Protein AF-A0A423T5A4-F1 (afdb_monomer)

Organism: Penaeus vannamei (NCBI:txid6689)

Radius of gyration: 17.04 Å; Cα contacts (8 Å, |Δi|>4): 115; chains: 1; bounding box: 32×29×56 Å

Structure (mmCIF, N/CA/C/O backbone):
data_AF-A0A423T5A4-F1
#
_entry.id   AF-A0A423T5A4-F1
#
loop_
_atom_site.group_PDB
_atom_site.id
_atom_site.type_symbol
_atom_site.label_atom_id
_atom_site.label_alt_id
_atom_site.label_comp_id
_atom_site.label_asym_id
_atom_site.label_entity_id
_atom_site.label_seq_id
_atom_site.pdbx_PDB_ins_code
_atom_site.Cartn_x
_atom_site.Cartn_y
_atom_site.Cartn_z
_atom_site.occupancy
_atom_site.B_iso_or_equiv
_atom_site.auth_seq_id
_atom_site.auth_comp_id
_atom_site.auth_asym_id
_atom_site.auth_atom_id
_atom_site.pdbx_PDB_model_num
ATOM 1 N N . MET A 1 1 ? 6.889 -15.911 0.772 1.00 72.31 1 MET A N 1
ATOM 2 C CA . MET A 1 1 ? 6.691 -14.448 0.777 1.00 72.31 1 MET A CA 1
ATOM 3 C C . MET A 1 1 ? 6.769 -13.977 2.218 1.00 72.31 1 MET A C 1
ATOM 5 O O . MET A 1 1 ? 6.097 -14.588 3.042 1.00 72.31 1 MET A O 1
ATOM 9 N N . PRO A 1 2 ? 7.625 -13.000 2.555 1.00 83.69 2 PRO A N 1
ATOM 10 C CA . PRO A 1 2 ? 7.649 -12.434 3.900 1.00 83.69 2 PRO A CA 1
ATOM 11 C C . PRO A 1 2 ? 6.360 -11.646 4.159 1.00 83.69 2 PRO A C 1
ATOM 13 O O . PRO A 1 2 ? 5.903 -10.910 3.289 1.00 83.69 2 PRO A O 1
ATOM 16 N N . VAL A 1 3 ? 5.786 -11.807 5.351 1.00 88.25 3 VAL A N 1
ATOM 17 C CA . VAL A 1 3 ? 4.628 -11.029 5.808 1.00 88.25 3 VAL A CA 1
ATOM 18 C C . VAL A 1 3 ? 5.130 -9.988 6.796 1.00 88.25 3 VAL A C 1
ATOM 20 O O . VAL A 1 3 ? 5.772 -10.331 7.789 1.00 88.25 3 VAL A O 1
ATOM 23 N N . TYR A 1 4 ? 4.837 -8.722 6.523 1.00 89.31 4 TYR A N 1
ATOM 24 C CA . TYR A 1 4 ? 5.191 -7.609 7.397 1.00 89.31 4 TYR A CA 1
ATOM 25 C C . TYR A 1 4 ? 3.953 -7.115 8.137 1.00 89.31 4 TYR A C 1
ATOM 27 O O . TYR A 1 4 ? 2.860 -7.065 7.577 1.00 89.31 4 TYR A O 1
ATOM 35 N N . LYS A 1 5 ? 4.126 -6.740 9.407 1.00 89.62 5 LYS A N 1
ATOM 36 C CA . LYS A 1 5 ? 3.071 -6.129 10.216 1.00 89.62 5 LYS A CA 1
ATOM 37 C C . LYS A 1 5 ? 3.419 -4.671 10.475 1.00 89.62 5 LYS A C 1
ATOM 39 O O . LYS A 1 5 ? 4.461 -4.383 11.059 1.00 89.62 5 LYS A O 1
ATOM 44 N N . VAL A 1 6 ? 2.525 -3.771 10.083 1.00 87.12 6 VAL A N 1
ATOM 45 C CA . VAL A 1 6 ? 2.617 -2.349 10.422 1.00 87.12 6 VAL A CA 1
ATOM 46 C C . VAL A 1 6 ? 2.032 -2.145 11.819 1.00 87.12 6 VAL A C 1
ATOM 48 O O . VAL A 1 6 ? 0.950 -2.644 12.130 1.00 87.12 6 VAL A O 1
ATOM 51 N N . ALA A 1 7 ? 2.767 -1.445 12.679 1.00 87.19 7 ALA A N 1
ATOM 52 C CA . ALA A 1 7 ? 2.330 -1.082 14.019 1.00 87.19 7 ALA A CA 1
ATOM 53 C C . ALA A 1 7 ? 2.548 0.417 14.227 1.00 87.19 7 ALA A C 1
ATOM 55 O O . ALA A 1 7 ? 3.595 0.949 13.862 1.00 87.19 7 ALA 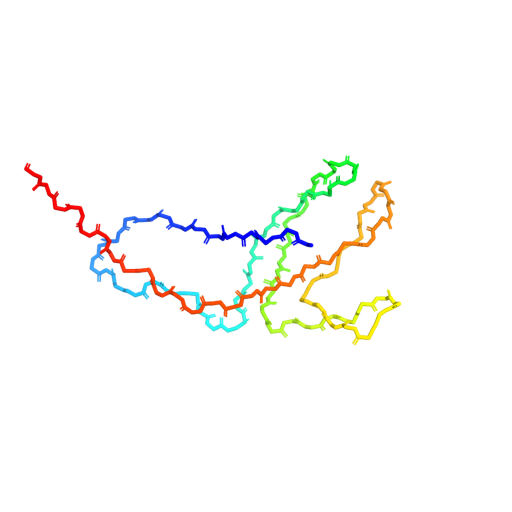A O 1
ATOM 56 N N . ILE A 1 8 ? 1.559 1.081 14.817 1.00 86.31 8 ILE A N 1
ATOM 57 C CA . ILE A 1 8 ? 1.605 2.507 15.138 1.00 86.31 8 ILE A CA 1
ATOM 58 C C . ILE A 1 8 ? 1.535 2.643 16.655 1.00 86.31 8 ILE A C 1
ATOM 60 O O . ILE A 1 8 ? 0.826 1.894 17.328 1.00 86.31 8 ILE A O 1
ATOM 64 N N . LYS A 1 9 ? 2.287 3.602 17.190 1.00 88.06 9 LYS A N 1
ATOM 65 C CA . LYS A 1 9 ? 2.209 4.024 18.584 1.00 88.06 9 LYS A CA 1
ATOM 66 C C . LYS A 1 9 ? 2.006 5.532 18.600 1.00 88.06 9 LYS A C 1
ATOM 68 O O . LYS A 1 9 ? 2.828 6.258 18.051 1.00 88.06 9 LYS A O 1
ATOM 73 N N . ALA A 1 10 ? 0.927 5.979 19.225 1.00 85.88 10 ALA A N 1
ATOM 74 C CA . ALA A 1 10 ? 0.581 7.387 19.362 1.00 85.88 10 ALA A CA 1
ATOM 75 C C . ALA A 1 10 ? -0.009 7.646 20.756 1.00 85.88 10 ALA A C 1
ATOM 77 O O . ALA A 1 10 ? -0.450 6.713 21.430 1.00 85.88 10 ALA A O 1
ATOM 78 N N . GLN A 1 11 ? 0.021 8.904 21.191 1.00 89.69 11 GLN A N 1
ATOM 79 C CA . GLN A 1 11 ? -0.711 9.372 22.365 1.00 89.69 11 GLN A CA 1
ATOM 80 C C . GLN A 1 11 ? -2.026 9.989 21.893 1.00 89.69 11 GLN A C 1
ATOM 82 O O . GLN A 1 11 ? -2.036 10.748 20.927 1.00 89.69 11 GLN A O 1
ATOM 87 N N . PHE A 1 12 ? -3.120 9.636 22.561 1.00 86.62 12 PHE A N 1
ATOM 88 C CA . PHE A 1 12 ? -4.462 10.094 22.225 1.00 86.62 12 PHE A CA 1
ATOM 89 C C . PHE A 1 12 ? -5.031 10.889 23.398 1.00 86.62 12 PHE A C 1
ATOM 91 O O . PHE A 1 12 ? -4.984 10.420 24.533 1.00 86.62 12 PHE A O 1
ATOM 98 N N . GLU A 1 13 ? -5.603 12.058 23.124 1.00 91.88 13 GLU A N 1
ATOM 99 C CA . GLU A 1 13 ? -6.376 12.833 24.097 1.00 91.88 13 GLU A CA 1
ATOM 100 C C . GLU A 1 13 ? -7.847 12.774 23.696 1.00 91.88 13 GLU A C 1
ATOM 102 O O . GLU A 1 13 ? -8.241 13.328 22.674 1.00 91.88 13 GLU A O 1
ATOM 107 N N . ASN A 1 14 ? -8.655 12.047 24.472 1.00 87.69 14 ASN A N 1
ATOM 108 C CA . ASN A 1 14 ? -10.090 11.840 24.224 1.00 87.69 14 ASN A CA 1
ATOM 109 C C . ASN A 1 14 ? -10.448 11.223 22.854 1.00 87.69 14 ASN A C 1
ATOM 111 O O . ASN A 1 14 ? -11.612 11.239 22.464 1.00 87.69 14 ASN A O 1
ATOM 115 N N . VAL A 1 15 ? -9.477 10.641 22.140 1.00 87.31 15 VAL A N 1
ATOM 116 C CA . VAL A 1 15 ? -9.708 9.884 20.902 1.00 87.31 15 VAL A CA 1
ATOM 117 C C . VAL A 1 15 ? -9.698 8.391 21.214 1.00 87.31 15 VAL A C 1
ATOM 119 O O . VAL A 1 15 ? -8.790 7.869 21.867 1.00 87.31 15 VAL A O 1
ATOM 122 N N . THR A 1 16 ? -10.732 7.705 20.744 1.00 84.25 16 THR A N 1
ATOM 123 C CA . THR A 1 16 ? -10.889 6.248 20.817 1.00 84.25 16 THR A CA 1
ATOM 124 C C . THR A 1 16 ? -11.000 5.695 19.396 1.00 84.25 16 THR A C 1
ATOM 126 O O . THR A 1 16 ? -11.259 6.456 18.468 1.00 84.25 16 THR A O 1
ATOM 129 N N . ASP A 1 17 ? -10.721 4.401 19.225 1.00 81.50 17 ASP A N 1
ATOM 130 C CA . ASP A 1 17 ? -10.904 3.666 17.964 1.00 81.50 17 ASP A CA 1
ATOM 131 C C . ASP A 1 17 ? -10.190 4.263 16.740 1.00 81.50 17 ASP A C 1
ATOM 133 O O . ASP A 1 17 ? -10.795 4.573 15.717 1.00 81.50 17 ASP A O 1
ATOM 137 N N . LEU A 1 18 ? -8.856 4.376 16.816 1.00 84.75 18 LEU A N 1
ATOM 138 C CA . LEU A 1 18 ? -8.062 4.698 15.629 1.00 84.75 18 LEU A CA 1
ATOM 139 C C . LEU A 1 18 ? -8.096 3.521 14.640 1.00 84.75 18 LEU A C 1
ATOM 141 O O . LEU A 1 18 ? -7.581 2.434 14.933 1.00 84.75 18 LEU A O 1
ATOM 145 N N . GLU A 1 19 ? -8.632 3.784 13.453 1.00 84.00 19 GLU A N 1
ATOM 146 C CA . GLU A 1 19 ? -8.653 2.875 12.310 1.00 84.00 19 GLU A CA 1
ATOM 147 C C . GLU A 1 19 ? -8.240 3.586 11.014 1.00 84.00 19 GLU A C 1
ATOM 149 O O . GLU A 1 19 ? -8.273 4.813 10.913 1.00 84.00 19 GLU A O 1
ATOM 154 N N . ALA A 1 20 ? -7.804 2.805 10.023 1.00 80.94 20 ALA A N 1
ATOM 155 C CA . ALA A 1 20 ? -7.578 3.329 8.682 1.00 80.94 20 ALA A CA 1
ATOM 156 C C . ALA A 1 20 ? -8.939 3.565 7.997 1.00 80.94 20 ALA A C 1
ATOM 158 O O . ALA A 1 20 ? -9.806 2.691 8.080 1.00 80.94 20 ALA A O 1
ATOM 159 N N . PRO A 1 21 ? -9.148 4.714 7.333 1.00 79.31 21 PRO A N 1
ATOM 160 C CA . PRO A 1 21 ? -10.420 5.029 6.698 1.00 79.31 21 PRO A CA 1
ATOM 161 C C . PRO A 1 21 ? -10.624 4.181 5.435 1.00 79.31 21 PRO A C 1
ATOM 163 O O . PRO A 1 21 ? -10.034 4.460 4.396 1.00 79.31 21 PRO A O 1
ATOM 166 N N . GLY A 1 22 ? -11.494 3.173 5.526 1.00 80.62 22 GLY A N 1
ATOM 167 C CA . GLY A 1 22 ? -11.944 2.376 4.379 1.00 80.62 22 GLY A CA 1
ATOM 168 C C . GLY A 1 22 ? -10.858 1.528 3.701 1.00 80.62 22 GLY A C 1
ATOM 169 O O . GLY A 1 22 ? -9.730 1.410 4.177 1.00 80.62 22 GLY A O 1
ATOM 170 N N . GLU A 1 23 ? -11.232 0.900 2.583 1.00 77.56 23 GLU A N 1
ATOM 171 C CA . GLU A 1 23 ? -10.343 0.066 1.750 1.00 77.56 23 GLU A CA 1
ATOM 172 C C . GLU A 1 23 ? -9.533 0.905 0.737 1.00 77.56 23 GLU A C 1
ATOM 174 O O . GLU A 1 23 ? -8.477 0.473 0.265 1.00 77.56 23 GLU A O 1
ATOM 179 N N . ASP A 1 24 ? -9.960 2.155 0.524 1.00 83.88 24 ASP A N 1
ATOM 180 C CA . ASP A 1 24 ? -9.334 3.162 -0.346 1.00 83.88 24 ASP A CA 1
ATOM 181 C C . ASP A 1 24 ? -8.122 3.853 0.306 1.00 83.88 24 ASP A C 1
ATOM 183 O O . ASP A 1 24 ? -7.523 4.770 -0.263 1.00 83.88 24 ASP A O 1
ATOM 187 N N . PHE A 1 25 ? -7.767 3.468 1.536 1.00 87.69 25 PHE A N 1
ATOM 188 C CA . PHE A 1 25 ? -6.662 4.094 2.247 1.00 87.69 25 PHE A CA 1
ATOM 189 C C . PHE A 1 2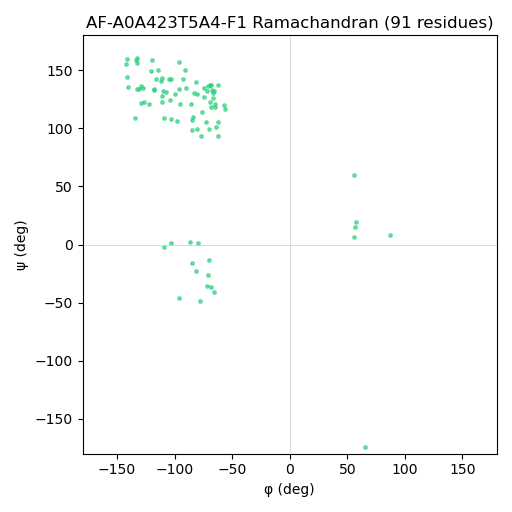5 ? -5.329 3.824 1.545 1.00 87.69 25 PHE A C 1
A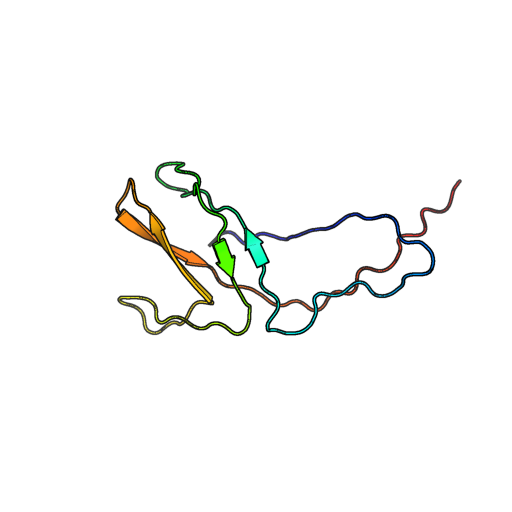TOM 191 O O . PHE A 1 25 ? -4.880 2.683 1.422 1.00 87.69 25 PHE A O 1
ATOM 198 N N . GLN A 1 26 ? -4.661 4.907 1.152 1.00 89.25 26 GLN A N 1
ATOM 199 C CA . GLN A 1 26 ? -3.373 4.849 0.477 1.00 89.25 26 GLN A CA 1
ATOM 200 C C . GLN A 1 26 ? -2.234 4.740 1.493 1.00 89.25 26 GLN A C 1
ATOM 202 O O . GLN A 1 26 ? -1.860 5.707 2.165 1.00 89.25 26 GLN A O 1
ATOM 207 N N . TYR A 1 27 ? -1.630 3.561 1.580 1.00 90.00 27 TYR A N 1
ATOM 208 C CA . TYR A 1 27 ? -0.440 3.329 2.385 1.00 90.00 27 TYR A CA 1
ATOM 209 C C . TYR A 1 27 ? 0.797 3.895 1.682 1.00 90.00 27 TYR A C 1
ATOM 211 O O . TYR A 1 27 ? 1.236 3.396 0.646 1.00 90.00 27 TYR A O 1
ATOM 219 N N . CYS A 1 28 ? 1.396 4.923 2.282 1.00 91.75 28 CYS A N 1
ATOM 220 C CA . CYS A 1 28 ? 2.643 5.528 1.818 1.00 91.75 28 CYS A CA 1
ATOM 221 C C . CYS A 1 28 ? 3.850 4.742 2.339 1.00 91.75 28 CYS A C 1
ATOM 223 O O . CYS A 1 28 ? 4.171 4.805 3.529 1.00 91.75 28 CYS A O 1
ATOM 225 N N . ILE A 1 29 ? 4.562 4.040 1.461 1.00 91.38 29 ILE A N 1
ATOM 226 C CA . ILE A 1 29 ? 5.697 3.194 1.847 1.00 91.38 29 ILE A CA 1
ATOM 227 C C . ILE A 1 29 ? 6.922 3.425 0.962 1.00 91.38 29 ILE A C 1
ATOM 229 O O . ILE A 1 29 ? 6.838 3.866 -0.186 1.00 91.38 29 ILE A O 1
ATOM 233 N N . LYS A 1 30 ? 8.093 3.104 1.515 1.00 91.56 30 LYS A N 1
ATOM 234 C CA . LYS A 1 30 ? 9.339 2.949 0.761 1.00 91.56 30 LYS A CA 1
ATOM 235 C C . LYS A 1 30 ? 9.736 1.485 0.769 1.00 91.56 30 LYS A C 1
ATOM 237 O O . LYS A 1 30 ? 9.835 0.871 1.827 1.00 91.56 30 LYS A O 1
ATOM 242 N N . THR A 1 31 ? 9.986 0.940 -0.412 1.00 89.81 31 THR A N 1
ATOM 243 C CA . THR A 1 31 ? 10.336 -0.469 -0.591 1.00 89.81 31 THR A CA 1
ATOM 244 C C . THR A 1 31 ? 11.825 -0.642 -0.841 1.00 89.81 31 THR A C 1
ATOM 246 O O . THR A 1 31 ? 12.433 0.142 -1.575 1.00 89.81 31 THR A O 1
ATOM 249 N N . GLN A 1 32 ? 12.391 -1.710 -0.286 1.00 90.44 32 GLN A N 1
ATOM 250 C CA . GLN A 1 32 ? 13.741 -2.177 -0.580 1.00 90.44 32 GLN A CA 1
ATOM 251 C C . GLN A 1 32 ? 13.668 -3.488 -1.365 1.00 90.44 32 GLN A C 1
ATOM 253 O O . GLN A 1 32 ? 12.950 -4.412 -0.979 1.00 90.44 32 GLN A O 1
ATOM 258 N N . CYS A 1 33 ? 14.419 -3.587 -2.462 1.00 90.75 33 CYS A N 1
ATOM 259 C CA . CYS A 1 33 ? 14.514 -4.832 -3.214 1.00 90.75 33 CYS A CA 1
ATOM 260 C C . CYS A 1 33 ? 15.394 -5.845 -2.469 1.00 90.75 33 CYS A C 1
ATOM 262 O O . CYS A 1 33 ? 16.551 -5.564 -2.173 1.00 90.75 33 CYS A O 1
ATOM 264 N N . ASN A 1 34 ? 14.887 -7.057 -2.238 1.00 86.88 34 ASN A N 1
ATOM 265 C CA . ASN A 1 34 ? 15.605 -8.102 -1.494 1.00 86.88 34 ASN A CA 1
ATOM 266 C C . ASN A 1 34 ? 16.822 -8.687 -2.248 1.00 86.88 34 ASN A C 1
ATOM 268 O O . ASN A 1 34 ? 17.615 -9.431 -1.688 1.00 86.88 34 ASN A O 1
ATOM 272 N N . THR A 1 35 ? 16.955 -8.420 -3.550 1.00 89.00 35 THR A N 1
ATOM 273 C CA . THR A 1 35 ? 18.036 -8.993 -4.374 1.00 89.00 35 THR A CA 1
ATOM 274 C C . THR A 1 35 ? 19.221 -8.051 -4.517 1.00 89.00 35 THR A C 1
ATOM 276 O O . THR A 1 35 ? 20.358 -8.477 -4.362 1.00 89.00 35 THR A O 1
ATOM 279 N N . CYS A 1 36 ? 18.970 -6.777 -4.813 1.00 90.81 36 CYS A N 1
ATOM 280 C CA . CYS A 1 36 ? 20.022 -5.785 -5.037 1.00 90.81 36 CYS A CA 1
ATOM 281 C C . CYS A 1 36 ? 20.134 -4.740 -3.919 1.00 90.81 36 CYS A C 1
ATOM 283 O O . CYS A 1 36 ? 20.993 -3.870 -4.001 1.00 90.81 36 CYS A O 1
ATOM 285 N N . ASN A 1 37 ? 19.271 -4.803 -2.897 1.00 90.38 37 ASN A N 1
ATOM 286 C CA . ASN A 1 37 ? 19.191 -3.838 -1.795 1.00 90.38 37 ASN A CA 1
ATOM 287 C C . ASN A 1 37 ? 18.942 -2.383 -2.221 1.00 90.38 37 ASN A C 1
ATOM 289 O O . ASN A 1 37 ? 19.154 -1.463 -1.437 1.00 90.38 37 ASN A O 1
ATOM 293 N N . GLU A 1 38 ? 18.439 -2.165 -3.438 1.00 90.19 38 GLU A N 1
ATOM 294 C CA . GLU A 1 38 ? 18.030 -0.839 -3.889 1.00 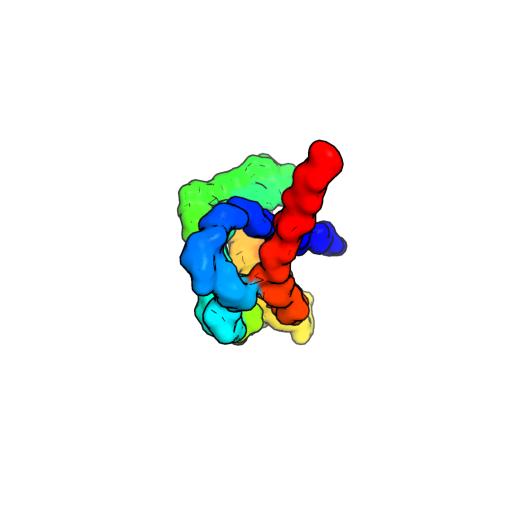90.19 38 GLU A CA 1
ATOM 295 C C . GLU A 1 38 ? 16.779 -0.397 -3.118 1.00 90.19 38 GLU A C 1
ATOM 297 O O . GLU A 1 38 ? 15.751 -1.083 -3.127 1.00 90.19 38 GLU A O 1
ATOM 302 N N . VAL A 1 39 ? 16.875 0.753 -2.450 1.00 90.06 39 VAL A N 1
ATOM 303 C CA . VAL A 1 39 ? 15.743 1.423 -1.808 1.00 90.06 39 VAL A CA 1
ATOM 304 C C . VAL A 1 39 ? 15.110 2.369 -2.815 1.00 90.06 39 VAL A C 1
ATOM 306 O O . VAL A 1 39 ? 15.797 3.119 -3.504 1.00 90.06 39 VAL A O 1
ATOM 309 N N . SER A 1 40 ? 13.785 2.351 -2.895 1.00 85.88 40 SER A N 1
ATOM 310 C CA . SER A 1 40 ? 13.057 3.239 -3.798 1.00 85.88 40 SER A CA 1
ATOM 311 C C . SER A 1 40 ? 13.207 4.703 -3.379 1.00 85.88 40 SER A C 1
ATOM 313 O O . SER A 1 40 ? 12.913 5.067 -2.241 1.00 85.88 40 SER A O 1
ATOM 315 N N . GLU A 1 41 ? 13.646 5.550 -4.312 1.00 86.44 41 GLU A N 1
ATOM 316 C CA . GLU A 1 41 ? 13.839 6.990 -4.079 1.00 86.44 41 GLU A CA 1
ATOM 317 C C . GLU A 1 41 ? 12.511 7.707 -3.807 1.00 86.44 41 GLU A C 1
ATOM 319 O O . GLU A 1 41 ? 12.415 8.569 -2.932 1.00 86.44 41 GLU A O 1
ATOM 324 N N . LYS A 1 42 ? 11.474 7.332 -4.565 1.00 88.50 42 LYS A N 1
ATOM 32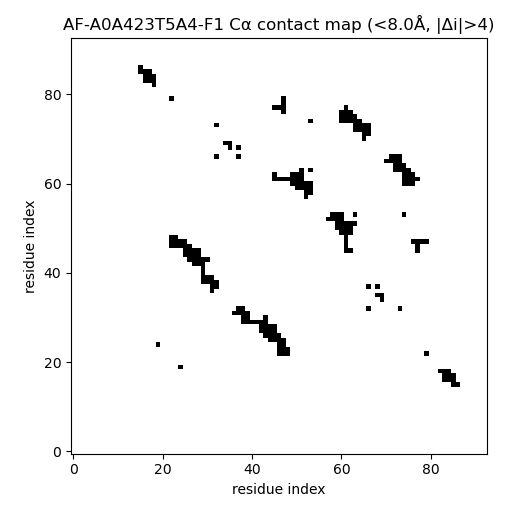5 C CA . LYS A 1 42 ? 10.136 7.914 -4.479 1.00 88.50 42 LYS A CA 1
ATOM 326 C C . LYS A 1 42 ? 9.263 7.112 -3.522 1.00 88.50 42 LYS A C 1
ATOM 328 O O . LYS A 1 42 ? 9.330 5.882 -3.490 1.00 88.50 42 LYS A O 1
ATOM 333 N N . TRP A 1 43 ? 8.429 7.836 -2.781 1.00 90.88 43 TRP A N 1
ATOM 334 C CA . TRP A 1 43 ? 7.334 7.245 -2.026 1.00 90.88 43 TRP A CA 1
ATOM 335 C C . TRP A 1 43 ? 6.361 6.571 -2.982 1.00 90.88 43 TRP A C 1
ATOM 337 O O . TRP A 1 43 ? 6.064 7.094 -4.057 1.00 90.88 43 TRP A O 1
ATOM 347 N N . GLN A 1 44 ? 5.919 5.393 -2.580 1.00 90.56 44 GLN A N 1
ATOM 348 C CA . GLN A 1 44 ? 4.947 4.592 -3.294 1.00 90.56 44 GLN A CA 1
ATOM 349 C C . GLN A 1 44 ? 3.664 4.559 -2.478 1.00 90.56 44 GLN A C 1
ATOM 351 O O . GLN A 1 44 ? 3.714 4.484 -1.250 1.00 90.56 44 GLN A O 1
ATOM 356 N N . TYR A 1 45 ? 2.543 4.630 -3.178 1.00 91.44 45 TYR A N 1
ATOM 357 C CA . TYR A 1 45 ? 1.213 4.533 -2.606 1.00 91.44 45 TYR A CA 1
ATOM 358 C C . TYR A 1 45 ? 0.654 3.177 -3.007 1.00 91.44 45 TYR A C 1
ATOM 360 O O . TYR A 1 45 ? 0.770 2.797 -4.171 1.00 91.44 45 TYR A O 1
ATOM 368 N N . VAL A 1 46 ? 0.115 2.448 -2.037 1.00 91.25 46 VAL A N 1
ATOM 369 C CA . VAL A 1 46 ? -0.595 1.192 -2.276 1.00 91.25 46 VAL A CA 1
ATOM 370 C C . VAL A 1 46 ? -1.924 1.234 -1.543 1.00 91.25 46 VAL A C 1
ATOM 372 O O . VAL A 1 46 ? -1.962 1.610 -0.372 1.00 91.25 46 VAL A O 1
ATOM 375 N N . SER A 1 47 ? -2.992 0.845 -2.225 1.00 90.50 47 SER A N 1
ATOM 376 C CA . SER A 1 47 ? -4.350 0.799 -1.674 1.00 90.50 47 SER A CA 1
ATOM 377 C C . SER A 1 47 ? -4.828 -0.652 -1.612 1.00 90.50 47 SER A C 1
ATOM 379 O O . SER A 1 47 ? -4.398 -1.475 -2.419 1.00 90.50 47 SER A O 1
ATOM 381 N N . GLY A 1 48 ? -5.701 -0.981 -0.656 1.00 87.12 48 GLY A N 1
ATOM 382 C CA . GLY A 1 48 ? -6.258 -2.336 -0.535 1.00 87.12 48 GLY A CA 1
ATOM 383 C C . GLY A 1 48 ? -7.249 -2.692 -1.648 1.00 87.12 48 GLY A C 1
ATOM 384 O O . GLY A 1 48 ? -7.379 -3.866 -1.989 1.00 87.12 48 GLY A O 1
ATOM 385 N N . ASP A 1 49 ? -7.899 -1.683 -2.229 1.00 88.31 49 ASP A N 1
ATOM 386 C CA . ASP A 1 49 ? -8.848 -1.830 -3.341 1.00 88.31 49 ASP A CA 1
ATOM 387 C C . ASP A 1 49 ? -8.167 -1.960 -4.720 1.00 88.31 49 ASP A C 1
ATOM 389 O O . ASP A 1 49 ? -8.715 -2.534 -5.659 1.00 88.31 49 ASP A O 1
ATOM 393 N N . GLU A 1 50 ? -6.927 -1.478 -4.861 1.00 87.62 50 GLU A N 1
ATOM 394 C CA . GLU A 1 50 ? -6.210 -1.556 -6.136 1.00 87.62 50 GLU A CA 1
ATOM 395 C C . GLU A 1 50 ? -5.922 -3.015 -6.502 1.00 87.62 50 GLU A C 1
ATOM 397 O O . GLU A 1 50 ? -5.417 -3.776 -5.684 1.00 87.62 50 GLU A O 1
ATOM 402 N N . GLN A 1 51 ? -6.204 -3.415 -7.742 1.00 88.75 51 GLN A N 1
ATOM 403 C CA . GLN A 1 51 ? -5.858 -4.740 -8.254 1.00 88.75 51 GLN A CA 1
ATOM 404 C C . GLN A 1 51 ? -5.128 -4.615 -9.586 1.00 88.75 51 GLN A C 1
ATOM 406 O O . GLN A 1 51 ? -5.641 -4.067 -10.559 1.00 88.75 51 GLN A O 1
ATOM 411 N N . VAL A 1 52 ? -3.917 -5.157 -9.626 1.00 89.56 52 VAL A N 1
ATOM 412 C CA . VAL A 1 52 ? -3.043 -5.185 -10.796 1.00 89.56 52 VAL A CA 1
ATOM 413 C C . VAL A 1 52 ? -2.790 -6.634 -11.189 1.00 89.56 52 VAL A C 1
ATOM 415 O O . VAL A 1 52 ? -2.479 -7.483 -10.351 1.00 89.56 52 VAL A O 1
ATOM 418 N N . GLU A 1 53 ? -2.911 -6.925 -12.480 1.00 88.69 53 GLU A N 1
ATOM 419 C CA . GLU A 1 53 ? -2.614 -8.246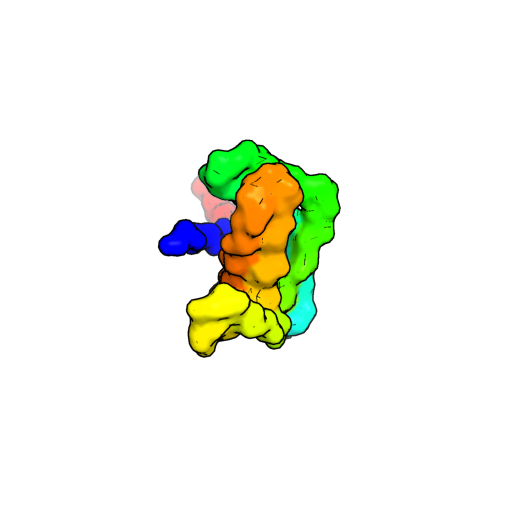 -13.026 1.00 88.69 53 GLU A CA 1
ATOM 420 C C . GLU A 1 53 ? -1.104 -8.511 -13.029 1.00 88.69 53 GLU A C 1
ATOM 422 O O . GLU A 1 53 ? -0.298 -7.690 -13.482 1.00 88.69 53 GLU A O 1
ATOM 427 N N . MET A 1 54 ? -0.700 -9.681 -12.531 1.00 85.75 54 MET A N 1
ATOM 428 C CA . MET A 1 54 ? 0.709 -10.061 -12.518 1.00 85.75 54 MET A CA 1
ATOM 429 C C . MET A 1 54 ? 1.151 -10.605 -13.887 1.00 85.75 54 MET A C 1
ATOM 431 O O . MET A 1 54 ? 0.554 -11.557 -14.396 1.00 85.75 54 MET A O 1
ATOM 435 N N . PRO A 1 55 ? 2.254 -10.103 -14.472 1.00 81.06 55 PRO A N 1
ATOM 436 C CA . PRO A 1 55 ? 2.762 -10.609 -15.738 1.00 81.06 55 PRO A CA 1
ATOM 437 C C . PRO A 1 55 ? 3.233 -12.061 -15.576 1.00 81.06 55 PRO A C 1
ATOM 439 O O . PRO A 1 55 ? 4.151 -12.352 -14.809 1.00 81.06 55 PRO A O 1
ATOM 442 N N . GLY A 1 56 ? 2.604 -12.977 -16.317 1.00 78.31 56 GLY A N 1
ATOM 443 C CA . GLY A 1 56 ? 2.956 -14.401 -16.330 1.00 78.31 56 GLY A CA 1
ATOM 444 C C . GLY A 1 56 ? 2.285 -15.257 -15.249 1.00 78.31 56 GLY A C 1
ATOM 445 O O . GLY A 1 56 ? 2.624 -16.433 -15.125 1.00 78.31 56 GLY A O 1
ATOM 446 N N . SER A 1 57 ? 1.329 -14.713 -14.489 1.00 78.50 57 SER A N 1
ATOM 447 C CA . SER A 1 57 ? 0.533 -15.464 -13.509 1.00 78.50 57 SER A CA 1
ATOM 448 C C . SER A 1 57 ? -0.961 -15.160 -13.659 1.00 78.50 57 SER A C 1
ATOM 450 O O . SER A 1 57 ? -1.340 -14.149 -14.233 1.00 78.50 57 SER A O 1
ATOM 452 N N . ARG A 1 58 ? -1.820 -16.044 -13.135 1.00 78.31 58 ARG A N 1
ATOM 453 C CA . ARG A 1 58 ? -3.283 -15.837 -13.060 1.00 78.31 58 ARG A CA 1
ATOM 454 C C . ARG A 1 58 ? -3.724 -15.078 -11.800 1.00 78.31 58 ARG A C 1
ATOM 456 O O . ARG A 1 58 ? -4.917 -14.958 -11.557 1.00 78.31 58 ARG A O 1
ATOM 463 N N . GLY A 1 59 ? -2.780 -14.651 -10.961 1.00 83.62 59 GLY A N 1
ATOM 464 C CA . GLY A 1 59 ? -3.078 -13.911 -9.735 1.00 83.62 59 GLY A CA 1
ATOM 465 C C . GLY A 1 59 ? -3.080 -12.399 -9.951 1.00 83.62 59 GLY A C 1
ATOM 466 O O . GLY A 1 59 ? -2.326 -11.882 -10.778 1.00 83.62 59 GLY A O 1
ATOM 467 N N . THR A 1 60 ? -3.886 -11.706 -9.156 1.00 88.31 60 THR A N 1
ATOM 468 C CA . THR A 1 60 ? -3.845 -10.253 -8.979 1.00 88.31 60 THR A CA 1
ATOM 469 C C . THR A 1 60 ? -3.019 -9.902 -7.740 1.00 88.31 60 THR A C 1
ATOM 471 O O . THR A 1 60 ? -2.807 -10.739 -6.861 1.00 88.31 60 THR A O 1
ATOM 474 N N . CYS A 1 61 ? -2.493 -8.684 -7.696 1.00 89.94 61 CYS A N 1
ATOM 475 C CA . CYS A 1 61 ? -1.818 -8.118 -6.530 1.00 89.94 61 CYS A CA 1
ATOM 476 C C . CYS A 1 61 ? -2.165 -6.636 -6.406 1.00 89.94 61 CYS A C 1
ATOM 478 O O . CYS A 1 61 ? -2.433 -5.997 -7.424 1.00 89.94 61 CYS A O 1
ATOM 480 N N . ASN A 1 62 ? -2.082 -6.063 -5.206 1.00 90.75 62 ASN A N 1
ATOM 481 C CA . ASN A 1 62 ? -2.345 -4.632 -5.042 1.00 90.75 62 ASN A CA 1
ATOM 482 C C . ASN A 1 62 ? -1.293 -3.736 -5.696 1.00 90.75 62 ASN A C 1
ATOM 484 O O . ASN A 1 62 ? -1.620 -2.691 -6.246 1.00 90.75 62 ASN A O 1
ATOM 488 N N . MET A 1 63 ? -0.021 -4.139 -5.663 1.00 89.88 63 MET A N 1
ATOM 489 C CA . MET A 1 63 ? 1.054 -3.332 -6.228 1.00 89.88 63 MET A CA 1
ATOM 490 C C . MET A 1 63 ? 2.101 -4.169 -6.951 1.00 89.88 63 MET A C 1
ATOM 492 O O . MET A 1 63 ? 2.609 -5.168 -6.436 1.00 89.88 63 MET A O 1
ATOM 496 N N . LEU A 1 64 ? 2.496 -3.678 -8.125 1.00 90.25 64 LEU A N 1
ATOM 497 C CA . LEU A 1 64 ? 3.576 -4.220 -8.932 1.00 90.25 64 LEU A CA 1
ATOM 498 C C . LEU A 1 64 ? 4.636 -3.141 -9.167 1.00 90.25 64 LEU A C 1
ATOM 500 O O . LEU A 1 64 ? 4.344 -2.098 -9.749 1.00 90.25 64 LEU A O 1
ATOM 504 N N . TYR A 1 65 ? 5.879 -3.391 -8.751 1.00 88.38 65 TYR A N 1
ATOM 505 C CA . TYR A 1 65 ? 6.985 -2.468 -9.003 1.00 88.38 65 TYR A CA 1
ATOM 506 C C . TYR A 1 65 ? 8.174 -3.173 -9.651 1.00 88.38 65 TYR A C 1
ATOM 508 O O . TYR A 1 65 ? 8.613 -4.248 -9.236 1.00 88.38 65 TYR A O 1
ATOM 516 N N . LYS A 1 66 ? 8.736 -2.537 -10.680 1.00 88.75 66 LYS A N 1
ATOM 517 C CA . LYS A 1 66 ? 9.952 -3.002 -11.344 1.00 88.75 66 LYS A CA 1
ATOM 518 C C . LYS A 1 66 ? 11.159 -2.290 -10.745 1.00 88.75 66 LYS A C 1
ATOM 520 O O . LYS A 1 66 ? 11.248 -1.066 -10.785 1.00 88.75 66 LYS A O 1
ATOM 525 N N . CYS A 1 67 ? 12.091 -3.059 -10.192 1.00 89.31 67 CYS A N 1
ATOM 526 C CA . CYS A 1 67 ? 13.353 -2.523 -9.692 1.00 89.31 67 CYS A CA 1
ATOM 527 C C . CYS A 1 67 ? 14.205 -2.004 -10.861 1.00 89.31 67 CYS A C 1
ATOM 529 O O . CYS A 1 67 ? 14.362 -2.701 -11.866 1.00 89.31 67 CYS A O 1
ATOM 531 N N . LYS A 1 68 ? 14.756 -0.790 -10.730 1.00 86.81 68 LYS A N 1
ATOM 532 C CA . LYS A 1 68 ? 15.548 -0.147 -11.789 1.00 86.81 68 LYS A CA 1
ATOM 533 C C . LYS A 1 68 ? 16.912 -0.813 -11.962 1.00 86.81 68 LYS A C 1
ATOM 535 O O . LYS A 1 68 ? 17.373 -0.943 -13.091 1.00 86.81 68 LYS A O 1
ATOM 540 N N . LEU A 1 69 ? 17.527 -1.267 -10.869 1.00 88.75 69 LEU A N 1
ATOM 541 C CA . LEU A 1 69 ? 18.865 -1.850 -10.901 1.00 88.75 69 LEU A CA 1
ATOM 542 C C . LEU A 1 69 ? 18.881 -3.294 -11.424 1.00 88.75 69 LEU A C 1
ATOM 544 O O . LEU A 1 69 ? 19.673 -3.623 -12.300 1.00 88.75 69 LEU A O 1
ATOM 548 N N . CYS A 1 70 ? 18.006 -4.170 -10.913 1.00 90.81 70 CYS A N 1
ATOM 549 C CA . CYS A 1 70 ? 18.012 -5.598 -11.275 1.00 90.81 70 CYS A CA 1
ATOM 550 C C . CYS A 1 70 ? 16.915 -6.013 -12.268 1.00 90.81 70 CYS A C 1
ATOM 552 O O . CYS A 1 70 ? 16.807 -7.195 -12.590 1.00 90.81 70 CYS A O 1
ATOM 554 N N . ASN A 1 71 ? 16.080 -5.076 -12.737 1.00 88.94 71 ASN A N 1
ATOM 555 C CA . ASN A 1 71 ? 14.936 -5.312 -13.633 1.00 88.94 71 ASN A CA 1
ATOM 556 C C . ASN A 1 71 ? 13.894 -6.330 -13.134 1.00 88.94 71 ASN A C 1
ATOM 558 O O . ASN A 1 71 ? 12.955 -6.656 -13.865 1.00 88.94 71 ASN A O 1
ATOM 562 N N . ARG A 1 72 ? 14.020 -6.812 -11.894 1.00 88.88 72 ARG A N 1
ATOM 563 C CA . ARG A 1 72 ? 13.083 -7.755 -11.293 1.00 88.88 72 ARG A CA 1
ATOM 564 C C . ARG A 1 72 ? 11.759 -7.063 -11.001 1.00 88.88 72 ARG A C 1
ATOM 566 O O . ARG A 1 72 ? 11.727 -5.946 -10.482 1.00 88.88 72 ARG A O 1
ATOM 573 N N . VAL A 1 73 ? 10.680 -7.764 -11.321 1.00 89.25 73 VAL A N 1
ATOM 574 C CA . VAL A 1 73 ? 9.321 -7.381 -10.957 1.00 89.25 73 VAL A CA 1
ATOM 575 C C . VAL A 1 73 ? 9.050 -7.911 -9.556 1.00 89.25 73 VAL A C 1
ATOM 577 O O . VAL A 1 73 ? 9.179 -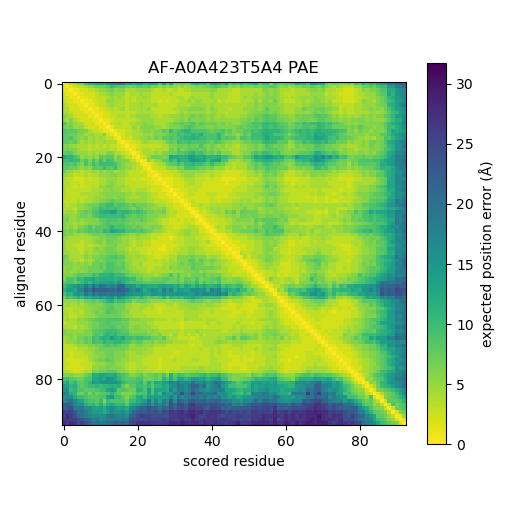9.108 -9.307 1.00 89.25 73 VAL A O 1
ATOM 580 N N . ASN A 1 74 ? 8.732 -7.010 -8.637 1.00 89.12 74 ASN A N 1
ATOM 581 C CA . ASN A 1 74 ? 8.360 -7.329 -7.269 1.00 89.12 74 ASN A CA 1
ATOM 582 C C . ASN A 1 74 ? 6.878 -7.009 -7.084 1.00 89.12 74 ASN A C 1
ATOM 584 O O . ASN A 1 74 ? 6.372 -6.026 -7.629 1.00 89.12 74 ASN A O 1
ATOM 588 N N . THR A 1 75 ? 6.202 -7.842 -6.307 1.00 89.50 75 THR A N 1
ATOM 589 C CA . THR A 1 75 ? 4.764 -7.752 -6.065 1.00 89.50 75 THR A CA 1
ATOM 590 C C . THR A 1 75 ? 4.500 -7.568 -4.579 1.00 89.50 75 THR A C 1
ATOM 592 O O . THR A 1 75 ? 5.270 -8.047 -3.740 1.00 89.50 75 THR A O 1
ATOM 595 N N . MET A 1 76 ? 3.418 -6.872 -4.251 1.00 90.12 76 MET A N 1
ATOM 596 C CA . MET A 1 76 ? 2.977 -6.642 -2.880 1.00 90.12 76 MET A CA 1
ATOM 597 C C . MET A 1 76 ? 1.459 -6.718 -2.795 1.00 90.12 76 MET A C 1
ATOM 599 O O . MET A 1 76 ? 0.763 -6.303 -3.720 1.00 90.12 76 MET A O 1
ATOM 603 N N . ASP A 1 77 ? 0.986 -7.248 -1.674 1.00 90.31 77 ASP A N 1
ATOM 604 C CA . ASP A 1 77 ? -0.421 -7.485 -1.392 1.00 90.31 77 ASP A CA 1
ATOM 605 C C . ASP A 1 77 ? -0.746 -6.953 0.009 1.00 90.31 77 ASP A C 1
ATOM 607 O O . ASP A 1 77 ? 0.023 -7.166 0.957 1.00 90.31 77 ASP A O 1
ATOM 611 N N . VAL A 1 78 ? -1.848 -6.219 0.130 1.00 89.69 78 VAL A N 1
ATOM 612 C CA . VAL A 1 78 ? -2.299 -5.579 1.364 1.00 89.69 78 VAL A CA 1
ATOM 613 C C . VAL A 1 78 ? -3.343 -6.471 2.018 1.00 89.69 78 VAL A C 1
ATOM 615 O O . VAL A 1 78 ? -4.496 -6.546 1.608 1.00 89.69 78 VAL A O 1
ATOM 618 N N . LEU A 1 79 ? -2.945 -7.130 3.103 1.00 86.88 79 LEU A N 1
ATOM 619 C CA . LEU A 1 79 ? -3.853 -7.946 3.900 1.00 86.88 79 LEU A CA 1
ATOM 620 C C . LEU A 1 79 ? -4.592 -7.064 4.911 1.00 86.88 79 LEU A C 1
ATOM 622 O O . LEU A 1 79 ? -4.067 -6.757 5.986 1.00 86.88 79 LEU A O 1
ATOM 626 N N . VAL A 1 80 ? -5.825 -6.677 4.584 1.00 77.12 80 VAL A N 1
ATOM 627 C CA . VAL A 1 80 ? -6.678 -5.891 5.483 1.00 77.12 80 VAL A CA 1
ATOM 628 C C . VAL A 1 80 ? -7.127 -6.767 6.655 1.00 77.12 80 VAL A C 1
ATOM 630 O O . VAL A 1 80 ? -8.064 -7.557 6.562 1.00 77.12 80 VAL A O 1
ATOM 633 N N . GLN A 1 81 ? -6.450 -6.634 7.796 1.00 71.94 81 GLN A N 1
ATOM 634 C CA . GLN A 1 81 ? -6.934 -7.167 9.067 1.00 71.94 81 GLN A CA 1
ATOM 635 C C . GLN A 1 81 ? -7.493 -6.027 9.909 1.00 71.94 81 GLN A C 1
ATOM 637 O O . GLN A 1 81 ? -6.730 -5.225 10.446 1.00 71.94 81 GLN A O 1
ATOM 642 N N . LYS A 1 82 ? -8.821 -5.975 10.057 1.00 62.25 82 LYS A N 1
ATOM 643 C CA . LYS A 1 82 ? -9.496 -4.994 10.917 1.00 62.25 82 LYS A CA 1
ATOM 644 C C . LYS A 1 82 ? -9.060 -5.208 12.368 1.00 62.25 82 LYS A C 1
ATOM 646 O O . LYS A 1 82 ? -9.444 -6.188 13.005 1.00 62.25 82 LYS A O 1
ATOM 651 N N . LYS A 1 83 ? -8.204 -4.320 12.872 1.00 64.38 83 LYS A N 1
ATOM 652 C CA . LYS A 1 83 ? -7.792 -4.262 14.277 1.00 64.38 83 LYS A CA 1
ATOM 653 C C . LYS A 1 83 ? -7.853 -2.806 1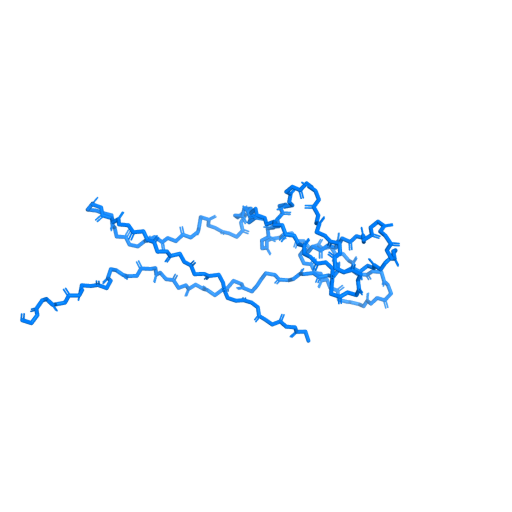4.705 1.00 64.38 83 LYS A C 1
ATOM 655 O O . LYS A 1 83 ? -7.030 -2.015 14.253 1.00 64.38 83 LYS A O 1
ATOM 660 N N . SER A 1 84 ? -8.819 -2.465 15.550 1.00 62.00 84 SER A N 1
ATOM 661 C CA . SER A 1 84 ? -8.862 -1.154 16.186 1.00 62.00 84 SER A CA 1
ATOM 662 C C . SER A 1 84 ? -7.709 -1.041 17.184 1.00 62.00 84 SER A C 1
ATOM 664 O O . SER A 1 84 ? -7.370 -1.991 17.901 1.00 62.00 84 SER A O 1
ATOM 666 N N . CYS A 1 85 ? -7.046 0.114 17.200 1.00 51.34 85 CYS A N 1
ATOM 667 C CA . CYS A 1 85 ? -6.038 0.396 18.211 1.00 51.34 85 CYS A CA 1
ATOM 668 C C . CYS A 1 85 ? -6.742 0.837 19.499 1.00 51.34 85 CYS A C 1
ATOM 670 O O . CYS A 1 85 ? -7.157 1.987 19.625 1.00 51.34 85 CYS A O 1
ATOM 672 N N . THR A 1 86 ? -6.897 -0.078 20.458 1.00 59.41 86 THR A N 1
ATOM 673 C CA . THR A 1 86 ? -7.408 0.262 21.792 1.00 59.41 86 THR A CA 1
ATOM 674 C C . THR A 1 86 ? -6.287 0.837 22.654 1.00 59.41 86 THR A C 1
ATOM 676 O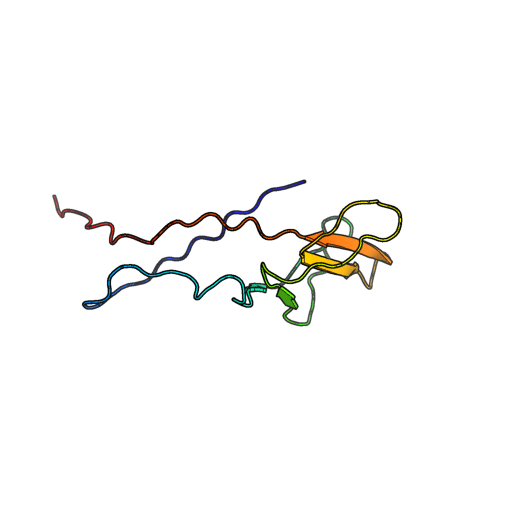 O . THR A 1 86 ? -5.153 0.348 22.628 1.00 59.41 86 THR A O 1
ATOM 679 N N . GLN A 1 87 ? -6.607 1.865 23.442 1.00 57.84 87 GLN A N 1
ATOM 680 C CA . GLN A 1 87 ? -5.687 2.443 24.416 1.00 57.84 87 GLN A CA 1
ATOM 681 C C . GLN A 1 87 ? -5.209 1.348 25.381 1.00 57.84 87 GLN A C 1
ATOM 683 O O . GLN A 1 87 ? -6.000 0.767 26.123 1.00 57.84 87 GLN A O 1
ATOM 688 N N . GLN A 1 88 ? -3.909 1.053 25.376 1.00 54.94 88 GLN A N 1
ATOM 689 C CA . GLN A 1 88 ? -3.301 0.265 26.442 1.00 54.94 88 GLN A CA 1
ATOM 690 C C . GLN A 1 88 ? -3.138 1.204 27.634 1.00 54.94 88 GLN A C 1
ATOM 692 O O . GLN A 1 88 ? -2.154 1.938 27.721 1.00 54.94 88 GLN A O 1
ATOM 697 N N . THR A 1 89 ? -4.124 1.224 28.530 1.00 46.00 89 THR A N 1
ATOM 698 C CA . THR A 1 89 ? -3.973 1.813 29.859 1.00 46.00 89 THR A CA 1
ATOM 699 C C . THR A 1 89 ? -2.888 1.030 30.587 1.00 46.00 89 THR A C 1
ATOM 701 O O . THR A 1 89 ? -3.128 -0.014 31.187 1.00 46.00 89 THR A O 1
ATOM 704 N N . THR A 1 90 ? -1.647 1.505 30.505 1.00 51.78 90 THR A N 1
ATOM 705 C CA . THR A 1 90 ? -0.594 1.048 31.405 1.00 51.78 90 THR A CA 1
ATOM 706 C C . THR A 1 90 ? -0.995 1.478 32.807 1.00 51.78 90 THR A C 1
ATOM 708 O O . THR A 1 90 ? -0.865 2.650 33.155 1.00 51.78 90 THR A O 1
ATOM 711 N N . SER A 1 91 ? -1.535 0.543 33.588 1.00 39.25 91 SER A N 1
ATOM 712 C CA . SER A 1 91 ? -1.748 0.724 35.018 1.00 39.25 91 SER A CA 1
ATOM 713 C C . SER A 1 91 ? -0.396 1.044 35.668 1.00 39.25 91 SER A C 1
ATOM 715 O O . SER A 1 91 ? 0.527 0.231 35.545 1.00 39.25 91 SER A O 1
ATOM 717 N N . PRO A 1 92 ? -0.229 2.202 36.329 1.00 56.72 92 PRO A N 1
ATOM 718 C CA . PRO A 1 92 ? 0.912 2.405 37.206 1.00 56.72 92 PRO A CA 1
ATOM 719 C C . PRO A 1 92 ? 0.765 1.448 38.395 1.00 56.72 92 PRO A C 1
ATOM 721 O O . PRO A 1 92 ? -0.316 1.320 38.970 1.00 56.72 92 PRO A O 1
ATOM 724 N N . LYS A 1 93 ? 1.841 0.722 38.689 1.00 41.56 93 LYS A N 1
ATOM 725 C CA . LYS A 1 93 ? 1.978 -0.089 39.899 1.00 41.56 93 LYS A CA 1
ATOM 726 C C . LYS A 1 93 ? 2.310 0.806 41.084 1.00 41.56 93 LYS A C 1
ATOM 728 O O . LYS A 1 93 ? 3.043 1.794 40.854 1.00 41.56 93 LYS A O 1
#

Foldseek 3Di:
DDDDDDDDDDDDDPDFFDDQPDQQRWDWDWDADPPPRDIDPDTDTFGQPAWDDDVPDPDTARDWDQDPPPRDIDGHHDDDDDDTDGDPPPDDD

Nearest PDB structures (foldseek):
  5zlq-assembly1_A  TM=8.847E-01  e=2.227E-05  Homo sapiens
  6rm3-assembly1_SNN  TM=7.941E-01  e=7.371E-03  Vairimorpha necatrix
  1zso-assembly1_A  TM=8.275E-01  e=4.895E-02  Plasmodium falciparum

InterPro domains:
  IPR008584 CXXC motif containing zinc binding protein, eukaryotic [PF05907] (6-90)
  IPR008584 CXXC motif containing zinc binding protein, eukaryotic [PTHR12857] (3-89)

Secondary structure (DSSP, 8-state):
------------SS---B---SS---EEE--B-TTT-PBPSS-EEE-SS--EEPTTSS-EESEEEE-TTT--EEEE--------B--------

Solvent-accessible surface area (backbone atoms only — not comparable to full-atom values): 6487 Å² total; per-residue (Å²): 132,91,85,83,81,90,82,86,87,84,90,70,83,99,65,76,67,57,65,78,70,71,54,77,40,66,48,78,46,71,55,65,42,92,85,79,65,51,63,51,90,61,82,40,76,42,29,58,70,43,75,38,82,41,91,95,55,96,50,69,31,33,35,79,47,69,42,86,90,79,66,47,78,46,76,43,71,67,81,87,71,96,64,68,52,70,86,78,79,76,76,83,129

pLDDT: mean 82.79, std 12.15, range [39.25, 91.88]

Sequence (93 aa):
MPVYKVAIKAQFENVTDLEAPGEDFQYCIKTQCNTCNEVSEKWQYVSGDEQVEMPGSRGTCNMLYKCKLCNRVNTMDVLVQKKSCTQQTTSPK

Mean predicted aligned error: 7.53 Å